Protein AF-A0A4Y6GR59-F1 (afdb_monomer)

InterPro domains:
  IPR002205 DNA topoisomerase, type IIA, domain A [PF00521] (8-169)
  IPR002205 DNA topoisomerase, type IIA, domain A [PS52040] (1-169)
  IPR002205 DNA topoisomerase, type IIA, domain A [SM00434] (2-169)
  IPR013757 DNA topoisomerase, type IIA, alpha-helical domain superfamily [G3DSA:1.10.268.10] (105-169)
  IPR013760 DNA topoisomerase, type IIA-like domain superfamily [SSF56719] (3-168)
  IPR050220 Type II DNA Topoisomerases [PTHR43493] (2-169)

Nearest PDB structures (foldseek):
  4ddq-assembly2_C  TM=9.208E-01  e=4.170E-14  Bacillus subtilis
  4ddq-assembly1_B  TM=8.823E-01  e=1.225E-13  Bacillus subtilis
  4z3o-assembly1_A  TM=9.486E-01  e=2.303E-12  Streptococcus pneumoniae
  4z4q-assembly1_A  TM=9.456E-01  e=1.707E-12  Streptococcus pneumoniae TIGR4
  4kpf-assembly1_B  TM=9.420E-01  e=2.303E-12  Streptococcus pneumoniae TIGR4

Mean predicted aligned error: 7.91 Å

pLDDT: mean 92.88, std 3.9, range [80.25, 98.31]

Se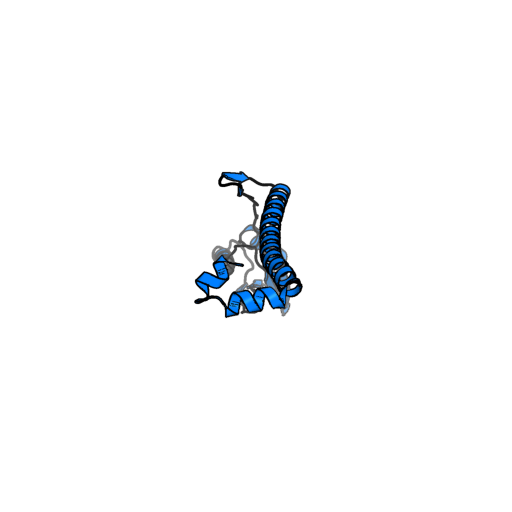quence (169 aa):
PLRSEYEIVQLKNEKFRIIITKIPYNIRKSAIVESISKLDKENAVEGISDLRDESNRDGIRIVTDIKKGFNPEVVLNKLFKKSSLLTKFSVNMVALVNTQPKLLTLKDVLDVYLEHQKEVLTRELNFDLKKAQDSIHILEGLLVATNNIDDVVALIKSSSSDEVASKKL

Secondary structure (DSSP, 8-state):
-EE-EEEEEEPGGG-EEEEEEE--TT--HHHHHHHHHHHHHTTSSTTEEEEEE---SS---EEEEE-TT--HHHHHHHHHHHSTTEE------EEEETTEEEE--HHHHHHHHHHHHHHHHHHHHHHHHHHHHHHHHHHHHHHHHHHTHHHHHHHHHH-SSHHHHHTT-

Structure (mmCIF, N/CA/C/O backbone):
data_AF-A0A4Y6GR59-F1
#
_entry.id   AF-A0A4Y6GR59-F1
#
loop_
_atom_site.group_PDB
_atom_site.id
_atom_site.type_symbol
_atom_site.label_atom_id
_atom_site.label_alt_id
_atom_site.label_comp_id
_atom_site.label_asym_id
_atom_site.label_entity_id
_atom_site.label_seq_id
_atom_site.pdbx_PDB_ins_code
_atom_site.Cartn_x
_atom_site.Cartn_y
_atom_site.Cartn_z
_atom_site.occupancy
_atom_site.B_iso_or_equiv
_atom_site.auth_seq_id
_atom_site.auth_comp_id
_atom_site.auth_asym_id
_atom_site.auth_atom_id
_atom_site.pdbx_PDB_model_num
ATOM 1 N N . PRO A 1 1 ? -10.201 9.727 7.121 1.00 82.81 1 PRO A N 1
ATOM 2 C CA . PRO A 1 1 ? -9.800 8.885 8.277 1.00 82.81 1 PRO A CA 1
ATOM 3 C C . PRO A 1 1 ? -9.977 7.421 7.884 1.00 82.81 1 PRO A C 1
ATOM 5 O O . PRO A 1 1 ? -10.964 7.109 7.227 1.00 82.81 1 PRO A O 1
ATOM 8 N N . LEU A 1 2 ? -9.023 6.560 8.224 1.00 92.50 2 LEU A N 1
ATOM 9 C CA . LEU A 1 2 ? -9.116 5.129 7.963 1.00 92.50 2 LEU A CA 1
ATOM 10 C C . LEU A 1 2 ? -9.887 4.480 9.109 1.00 92.50 2 LEU A C 1
ATOM 12 O O . LEU A 1 2 ? -9.515 4.637 10.273 1.00 92.50 2 LEU A O 1
ATOM 16 N N . ARG A 1 3 ? -10.975 3.786 8.783 1.00 94.12 3 ARG A N 1
ATOM 17 C CA . ARG A 1 3 ? -11.852 3.121 9.747 1.00 94.12 3 ARG A CA 1
ATOM 18 C C . ARG A 1 3 ? -11.864 1.624 9.465 1.00 94.12 3 ARG A C 1
ATOM 20 O O . ARG A 1 3 ? -11.897 1.217 8.310 1.00 94.12 3 ARG A O 1
ATOM 27 N N . SER A 1 4 ? -11.867 0.841 10.536 1.00 95.19 4 SER A N 1
ATOM 28 C CA . SER A 1 4 ? -12.054 -0.608 10.475 1.00 95.19 4 SER A CA 1
ATOM 29 C C . SER A 1 4 ? -13.449 -0.973 9.962 1.00 95.19 4 SER A C 1
ATOM 31 O O . SER A 1 4 ? -14.433 -0.354 10.373 1.00 95.19 4 SER A O 1
ATOM 33 N N . GLU A 1 5 ? -13.548 -1.989 9.107 1.00 95.19 5 GLU A N 1
ATOM 34 C CA . GLU A 1 5 ? -14.843 -2.593 8.781 1.00 95.19 5 GLU A CA 1
ATOM 35 C C . GLU A 1 5 ? -15.282 -3.491 9.935 1.00 95.19 5 GLU A C 1
ATOM 37 O O . GLU A 1 5 ? -14.469 -4.216 10.520 1.00 95.19 5 GLU A O 1
ATOM 42 N N . TYR A 1 6 ? -16.562 -3.407 10.283 1.00 95.81 6 TYR A N 1
ATOM 43 C CA . TYR A 1 6 ? -17.127 -4.131 11.406 1.00 95.81 6 TYR A CA 1
ATOM 44 C C . TYR A 1 6 ? -18.556 -4.581 11.117 1.00 95.81 6 TYR A C 1
ATOM 46 O O . TYR A 1 6 ? -19.255 -4.002 10.289 1.00 95.81 6 TYR A O 1
ATOM 54 N N . GLU A 1 7 ? -18.992 -5.578 11.870 1.00 96.12 7 GLU A N 1
ATOM 55 C CA . GLU A 1 7 ? -20.349 -6.096 11.899 1.00 96.12 7 GLU A CA 1
ATOM 56 C C . GLU A 1 7 ? -20.809 -6.186 13.359 1.00 96.12 7 GLU A C 1
ATOM 58 O O . GLU A 1 7 ? -20.033 -6.569 14.239 1.00 96.12 7 GLU A O 1
ATOM 63 N N . ILE A 1 8 ? -22.062 -5.819 13.629 1.00 95.81 8 ILE A N 1
ATOM 64 C CA . ILE A 1 8 ? -22.683 -6.006 14.943 1.00 95.81 8 ILE A CA 1
ATOM 65 C C . ILE A 1 8 ? -23.679 -7.153 14.824 1.00 95.81 8 ILE A C 1
ATOM 67 O O . ILE A 1 8 ? -24.671 -7.051 14.110 1.00 95.81 8 ILE A O 1
ATOM 71 N N . VAL A 1 9 ? -23.426 -8.233 15.554 1.00 95.06 9 VAL A N 1
ATOM 72 C CA . VAL A 1 9 ? -24.278 -9.422 15.584 1.00 95.06 9 VAL A CA 1
ATOM 73 C C . VAL A 1 9 ? -24.998 -9.483 16.924 1.00 95.06 9 VAL A C 1
ATOM 75 O O . VAL A 1 9 ? -24.370 -9.444 17.985 1.00 95.06 9 VAL A O 1
ATOM 78 N N . GLN A 1 10 ? -26.323 -9.604 16.892 1.00 92.62 10 GLN A N 1
ATOM 79 C CA . GLN A 1 10 ? -27.112 -9.866 18.091 1.00 92.62 10 GLN A CA 1
ATOM 80 C C . GLN A 1 10 ? -27.049 -11.358 18.441 1.00 92.62 10 GLN A C 1
ATOM 82 O O . GLN A 1 10 ? -27.321 -12.227 17.615 1.00 92.62 10 GLN A O 1
ATOM 87 N N . LEU A 1 11 ? -26.686 -11.657 19.683 1.00 89.25 11 LEU A N 1
ATOM 88 C CA . LEU A 1 11 ? -26.643 -13.002 20.243 1.00 89.25 11 LEU A CA 1
ATOM 89 C C . LEU A 1 11 ? -27.912 -13.285 21.061 1.00 89.25 11 LEU A C 1
ATOM 91 O O . LEU A 1 11 ? -28.697 -12.394 21.395 1.00 89.25 11 LEU A O 1
ATOM 95 N N . LYS A 1 12 ? -28.090 -14.552 21.447 1.00 84.81 12 LYS A N 1
ATOM 96 C CA . LYS A 1 12 ? -29.145 -14.960 22.385 1.00 84.81 12 LYS A CA 1
ATOM 97 C C . LYS A 1 12 ? -28.973 -14.231 23.732 1.00 84.81 12 LYS A C 1
ATOM 99 O O . LYS A 1 12 ? -27.850 -13.947 24.150 1.00 84.81 12 LYS A O 1
ATOM 104 N N . ASN A 1 13 ? -30.083 -13.970 24.424 1.00 82.69 13 ASN A N 1
ATOM 105 C CA . ASN A 1 13 ? -30.145 -13.295 25.733 1.00 82.69 13 ASN A CA 1
ATOM 106 C C . ASN A 1 13 ? -29.755 -11.802 25.728 1.00 82.69 13 ASN A C 1
ATOM 108 O O . ASN A 1 13 ? -29.160 -11.330 26.698 1.00 82.69 13 ASN A O 1
ATOM 112 N N . GLU A 1 14 ? -30.092 -11.062 24.664 1.00 80.25 14 GLU A N 1
ATOM 113 C CA . GLU A 1 14 ? -29.841 -9.606 24.546 1.00 80.25 14 GLU A CA 1
ATOM 114 C C . GLU A 1 14 ? -28.354 -9.226 24.652 1.00 80.25 14 GLU A C 1
ATOM 116 O O . GLU A 1 14 ? -27.996 -8.114 25.043 1.00 80.25 14 GLU A O 1
ATOM 121 N N . LYS A 1 15 ? -27.467 -10.169 24.323 1.00 88.50 15 LYS A N 1
ATOM 122 C CA . LYS A 1 15 ? -26.036 -9.907 24.185 1.00 88.50 15 LYS A CA 1
ATOM 123 C C . LYS A 1 15 ? -25.741 -9.476 22.757 1.00 88.50 15 LYS A C 1
ATOM 125 O O . LYS A 1 15 ? -26.409 -9.906 21.822 1.00 88.50 15 LYS A O 1
ATOM 130 N N . PHE A 1 16 ? -24.705 -8.670 22.586 1.00 94.12 16 PHE A N 1
ATOM 131 C CA . PHE A 1 16 ? -24.239 -8.240 21.273 1.00 94.12 16 PHE A CA 1
ATOM 132 C C . PHE A 1 16 ? -22.776 -8.609 21.092 1.00 94.12 16 PHE A C 1
ATOM 134 O O . PHE A 1 16 ? -22.033 -8.768 22.060 1.00 94.12 16 PHE A O 1
ATOM 141 N N . ARG A 1 17 ? -22.370 -8.732 19.836 1.00 95.38 17 ARG A N 1
ATOM 142 C CA . ARG A 1 17 ? -21.006 -9.023 19.425 1.00 95.38 17 ARG A CA 1
ATOM 143 C C . ARG A 1 17 ? -20.594 -8.037 18.352 1.00 95.38 17 ARG A C 1
ATOM 145 O O . ARG A 1 17 ? -21.316 -7.856 17.381 1.00 95.38 17 ARG A O 1
ATOM 152 N N . ILE A 1 18 ? -19.429 -7.434 18.522 1.00 95.88 18 ILE A N 1
ATOM 153 C CA . ILE A 1 18 ? -18.784 -6.611 17.505 1.00 95.88 18 ILE A CA 1
ATOM 154 C C . ILE A 1 18 ? -17.704 -7.471 16.860 1.00 95.88 18 ILE A C 1
ATOM 156 O O . ILE A 1 18 ? -16.825 -7.988 17.549 1.00 95.88 18 ILE A O 1
ATOM 160 N N . ILE A 1 19 ? -17.776 -7.636 15.546 1.00 96.06 19 ILE A N 1
ATOM 161 C CA . ILE A 1 19 ? -16.813 -8.398 14.755 1.00 96.06 19 ILE A CA 1
ATOM 162 C C . ILE A 1 19 ? -16.093 -7.417 13.851 1.00 96.06 19 ILE A C 1
ATOM 164 O O . ILE A 1 19 ? -16.732 -6.703 13.091 1.00 96.06 19 ILE A O 1
ATOM 168 N N . ILE A 1 20 ? -14.770 -7.381 13.919 1.00 96.06 20 ILE A N 1
ATOM 169 C CA . ILE A 1 20 ? -13.938 -6.501 13.103 1.00 96.06 20 ILE A CA 1
ATOM 170 C C . ILE A 1 20 ? -13.279 -7.348 12.025 1.00 96.06 20 ILE A C 1
ATOM 172 O O . ILE A 1 20 ? -12.538 -8.280 12.343 1.00 96.06 20 ILE A O 1
ATOM 176 N N . THR A 1 21 ? -13.565 -7.025 10.765 1.00 95.19 21 THR A N 1
ATOM 177 C CA . THR A 1 21 ? -13.171 -7.821 9.591 1.00 95.19 21 THR A CA 1
ATOM 178 C C . THR A 1 21 ? -11.981 -7.226 8.844 1.00 95.19 21 THR A C 1
ATOM 180 O O . THR A 1 21 ? -11.209 -7.949 8.216 1.00 95.19 21 THR A O 1
ATOM 183 N N . LYS A 1 22 ? -11.789 -5.905 8.928 1.00 93.94 22 LYS A N 1
ATOM 184 C CA . LYS A 1 22 ? -10.633 -5.201 8.353 1.00 93.94 22 LYS A CA 1
ATOM 185 C C . LYS A 1 22 ? -10.131 -4.136 9.308 1.00 93.94 22 LYS A C 1
ATOM 187 O O . LYS A 1 22 ? -10.922 -3.520 10.014 1.00 93.94 22 LYS A O 1
ATOM 192 N N . ILE A 1 23 ? -8.827 -3.884 9.284 1.00 93.50 23 ILE A N 1
ATOM 193 C CA . ILE A 1 23 ? -8.158 -2.904 10.147 1.00 93.50 23 ILE A CA 1
ATOM 194 C C . ILE A 1 23 ? -7.493 -1.801 9.312 1.00 93.50 23 ILE A C 1
ATOM 196 O O . ILE A 1 23 ? -7.271 -1.997 8.114 1.00 93.50 23 ILE A O 1
ATOM 200 N N . PRO A 1 24 ? -7.161 -0.639 9.905 1.00 93.75 24 PRO A N 1
ATOM 201 C CA . PRO A 1 24 ? -6.525 0.449 9.177 1.00 93.75 24 PRO A CA 1
ATOM 202 C C . PRO A 1 24 ? -5.127 0.074 8.676 1.00 93.75 24 PRO A C 1
ATOM 204 O O . PRO A 1 24 ? -4.413 -0.719 9.293 1.00 93.75 24 PRO A O 1
ATOM 207 N N . TYR A 1 25 ? -4.719 0.697 7.571 1.00 92.12 25 TYR A N 1
ATOM 208 C CA . TYR A 1 25 ? -3.397 0.502 6.980 1.00 92.12 25 TYR A CA 1
ATOM 209 C C . TYR A 1 25 ? -2.268 0.783 7.985 1.00 92.12 25 TYR A C 1
ATOM 211 O O . TYR A 1 25 ? -2.340 1.734 8.765 1.00 92.12 25 TYR A O 1
ATOM 219 N N . ASN A 1 26 ? -1.210 -0.031 7.923 1.00 89.62 26 ASN A N 1
ATOM 220 C CA . ASN A 1 26 ? -0.015 0.053 8.768 1.00 89.62 26 ASN A CA 1
ATOM 221 C C . ASN A 1 26 ? -0.262 -0.105 10.285 1.00 89.62 26 ASN A C 1
ATOM 223 O O . ASN A 1 26 ? 0.586 0.261 11.098 1.00 89.62 26 ASN A O 1
ATOM 227 N N . ILE A 1 27 ? -1.406 -0.664 10.688 1.00 91.88 27 ILE A N 1
ATOM 228 C CA . ILE A 1 27 ? -1.678 -1.026 12.081 1.00 91.88 27 ILE A CA 1
ATOM 229 C C . ILE A 1 27 ? -1.556 -2.539 12.239 1.00 91.88 27 ILE A C 1
ATOM 231 O O . ILE A 1 27 ? -2.112 -3.314 11.464 1.00 91.88 27 ILE A O 1
ATOM 235 N N . ARG A 1 28 ? -0.823 -2.978 13.266 1.00 91.38 28 ARG A N 1
ATOM 236 C CA . ARG A 1 28 ? -0.727 -4.401 13.608 1.00 91.38 28 ARG A CA 1
ATOM 237 C C . ARG A 1 28 ? -2.002 -4.845 14.315 1.00 91.38 28 ARG A C 1
ATOM 239 O O . ARG A 1 28 ? -2.449 -4.196 15.258 1.00 91.38 28 ARG A O 1
ATOM 246 N N . LYS A 1 29 ? -2.533 -6.003 13.920 1.00 90.81 29 LYS A N 1
ATOM 247 C CA . LYS A 1 29 ? -3.695 -6.619 14.573 1.00 90.81 29 LYS A CA 1
ATOM 248 C C . LYS A 1 29 ? -3.475 -6.817 16.079 1.00 90.81 29 LYS A C 1
ATOM 250 O O . LYS A 1 29 ? -4.341 -6.451 16.867 1.00 90.81 29 LYS A O 1
ATOM 255 N N . SER A 1 30 ? -2.308 -7.332 16.476 1.00 92.06 30 SER A N 1
ATOM 256 C CA . SER A 1 30 ? -1.967 -7.547 17.890 1.00 92.06 30 SER A CA 1
ATOM 257 C C . SER A 1 30 ? -2.044 -6.255 18.705 1.00 92.06 30 SER A C 1
ATOM 259 O O . SER A 1 30 ? -2.641 -6.248 19.773 1.00 92.06 30 SER A O 1
ATOM 261 N N . ALA A 1 31 ? -1.559 -5.139 18.152 1.00 92.00 31 ALA A N 1
ATOM 262 C CA . ALA A 1 31 ? -1.620 -3.835 18.808 1.00 92.00 31 ALA A CA 1
ATOM 263 C C . ALA A 1 31 ? -3.067 -3.360 19.033 1.00 92.00 31 ALA A C 1
ATOM 265 O O . ALA A 1 31 ? -3.366 -2.753 20.059 1.00 92.00 31 ALA A O 1
ATOM 266 N N . ILE A 1 32 ? -3.988 -3.664 18.109 1.00 92.62 32 ILE A N 1
ATOM 267 C CA . ILE A 1 32 ? -5.417 -3.379 18.298 1.00 92.62 32 ILE A CA 1
ATOM 268 C C . ILE A 1 32 ? -5.968 -4.220 19.451 1.00 92.62 32 ILE A C 1
ATOM 270 O O . ILE A 1 32 ? -6.575 -3.658 20.360 1.00 92.62 32 ILE A O 1
ATOM 274 N N . VAL A 1 33 ? -5.723 -5.532 19.452 1.00 93.69 33 VAL A N 1
ATOM 275 C CA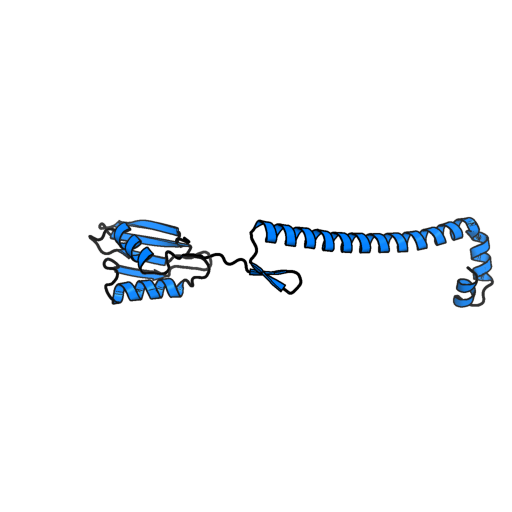 . VAL A 1 33 ? -6.205 -6.446 20.503 1.00 93.69 33 VAL A CA 1
ATOM 276 C C . VAL A 1 33 ? -5.666 -6.037 21.880 1.00 93.69 33 VAL A C 1
ATOM 278 O O . VAL A 1 33 ? -6.436 -5.898 22.829 1.00 93.69 33 VAL A O 1
ATOM 281 N N . GLU A 1 34 ? -4.369 -5.747 21.981 1.00 92.81 34 GLU A N 1
ATOM 282 C CA . GLU A 1 34 ? -3.730 -5.242 23.201 1.00 92.81 34 GLU A CA 1
ATOM 283 C C . GLU A 1 34 ? -4.343 -3.915 23.659 1.00 92.81 34 GLU A C 1
ATOM 285 O O . GLU A 1 34 ? -4.651 -3.755 24.841 1.00 92.81 34 GLU A O 1
ATOM 290 N N . SER A 1 35 ? -4.584 -2.979 22.730 1.00 93.69 35 SER A N 1
ATOM 291 C CA . SER A 1 35 ? -5.205 -1.693 23.058 1.00 93.69 35 SER A CA 1
ATOM 292 C C . SER A 1 35 ? -6.616 -1.868 23.622 1.00 93.69 35 SER A C 1
ATOM 294 O O . SER A 1 35 ? -6.950 -1.244 24.624 1.00 93.69 35 SER A O 1
ATOM 296 N N . ILE A 1 36 ? -7.428 -2.758 23.044 1.00 93.75 36 ILE A N 1
ATOM 297 C CA . ILE A 1 36 ? -8.794 -3.018 23.513 1.00 93.75 36 ILE A CA 1
ATOM 298 C C . ILE A 1 36 ? -8.760 -3.707 24.881 1.00 93.75 36 ILE A C 1
ATOM 300 O O . ILE A 1 36 ? -9.490 -3.296 25.780 1.00 93.75 36 ILE A O 1
ATOM 304 N N . SER A 1 37 ? -7.876 -4.692 25.078 1.00 93.06 37 SER A N 1
ATOM 305 C CA . SER A 1 37 ? -7.712 -5.357 26.378 1.00 93.06 37 SER A CA 1
ATOM 306 C C . SER A 1 37 ? -7.267 -4.381 27.470 1.00 93.06 37 SER A C 1
ATOM 308 O O . SER A 1 37 ? -7.763 -4.436 28.593 1.00 93.06 37 SER A O 1
ATOM 310 N N . LYS A 1 38 ? -6.374 -3.439 27.145 1.00 93.88 38 LYS A N 1
ATOM 311 C CA . LYS A 1 38 ? -5.972 -2.372 28.067 1.00 93.88 38 LYS A CA 1
ATOM 312 C C . LYS A 1 38 ? -7.149 -1.457 28.424 1.00 93.88 38 LYS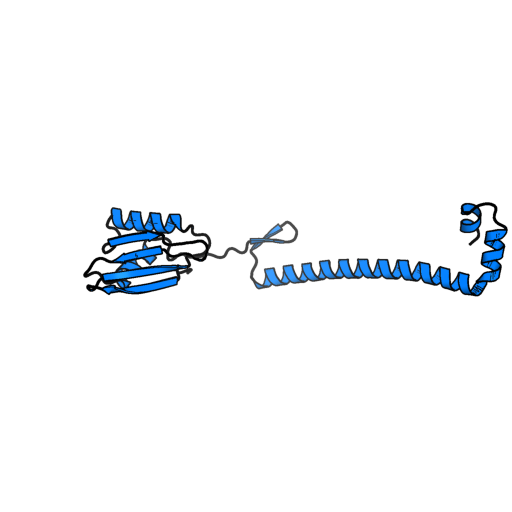 A C 1
ATOM 314 O O . LYS A 1 38 ? -7.344 -1.162 29.598 1.00 93.88 38 LYS A O 1
ATOM 319 N N . LEU A 1 39 ? -7.955 -1.057 27.437 1.00 93.06 39 LEU A N 1
ATOM 320 C CA . LEU A 1 39 ? -9.132 -0.207 27.655 1.00 93.06 39 LEU A CA 1
ATOM 321 C C . LEU A 1 39 ? -10.199 -0.868 28.539 1.00 93.06 39 LEU A C 1
ATOM 323 O O . LEU A 1 39 ? -10.876 -0.154 29.280 1.00 93.06 39 LEU A O 1
ATOM 327 N N . ASP A 1 40 ? -10.340 -2.193 28.463 1.00 92.56 40 ASP A N 1
ATOM 328 C CA . ASP A 1 40 ? -11.210 -2.972 29.351 1.00 92.56 40 ASP A CA 1
ATOM 329 C C . ASP A 1 40 ? -10.640 -3.022 30.780 1.00 92.56 40 ASP A C 1
ATOM 331 O O . ASP A 1 40 ? -11.322 -2.657 31.735 1.00 92.56 40 ASP A O 1
ATOM 335 N N . LYS A 1 41 ? -9.347 -3.352 30.935 1.00 92.12 41 LYS A N 1
ATOM 336 C CA . LYS A 1 41 ? -8.669 -3.411 32.247 1.00 92.12 41 LYS A CA 1
ATOM 337 C C . LYS A 1 41 ? -8.672 -2.079 32.999 1.00 92.12 41 LYS A C 1
ATOM 339 O O . LYS A 1 41 ? -8.812 -2.062 34.217 1.00 92.12 41 LYS A O 1
ATOM 344 N N .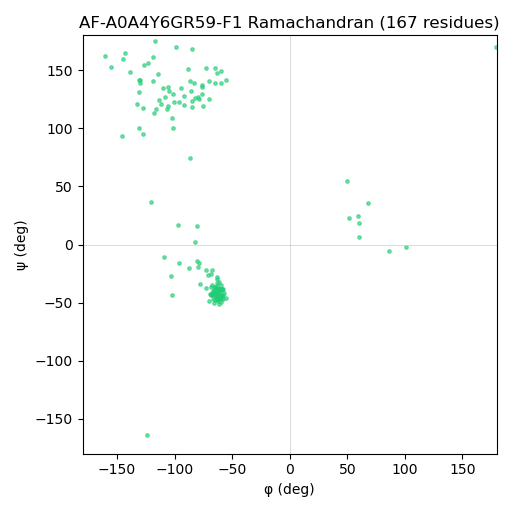 GLU A 1 42 ? -8.508 -0.968 32.287 1.00 93.50 42 GLU A N 1
ATOM 345 C CA . GLU A 1 42 ? -8.510 0.382 32.866 1.00 93.50 42 GLU A CA 1
ATOM 346 C C . GLU A 1 42 ? -9.930 0.938 33.084 1.00 93.50 42 GLU A C 1
ATOM 348 O O . GLU A 1 42 ? -10.077 2.087 33.497 1.00 93.50 42 GLU A O 1
ATOM 353 N N . ASN A 1 43 ? -10.985 0.164 32.778 1.00 89.50 43 ASN A N 1
ATOM 354 C CA . ASN A 1 43 ? -12.384 0.614 32.734 1.00 89.50 43 ASN A CA 1
ATOM 355 C C . ASN A 1 43 ? -12.594 1.881 31.877 1.00 89.50 43 ASN A C 1
ATOM 357 O O . ASN A 1 43 ? -13.573 2.613 32.018 1.00 89.50 43 ASN A O 1
ATOM 361 N N . ALA A 1 44 ? -11.684 2.151 30.937 1.00 89.81 44 ALA A N 1
ATOM 362 C CA . ALA A 1 44 ? -11.775 3.293 30.038 1.00 89.81 44 ALA A CA 1
ATOM 363 C C . ALA A 1 44 ? -12.905 3.113 29.010 1.00 89.81 44 ALA A C 1
ATOM 365 O O . ALA A 1 44 ? -13.437 4.109 28.493 1.00 89.81 44 ALA A O 1
ATOM 366 N N . VAL A 1 45 ? -13.250 1.858 28.700 1.00 90.75 45 VAL A N 1
ATOM 367 C CA . VAL A 1 45 ? -14.405 1.459 27.894 1.00 90.75 45 VAL A CA 1
ATOM 368 C C . VAL A 1 45 ? -15.175 0.368 28.631 1.00 90.75 45 VAL A C 1
ATOM 370 O O . VAL A 1 45 ? -14.824 -0.803 28.586 1.00 90.75 45 VAL A O 1
ATOM 373 N N . GLU A 1 46 ? -16.260 0.760 29.286 1.00 90.00 46 GLU A N 1
ATOM 374 C CA . GLU A 1 46 ? -17.184 -0.186 29.908 1.00 90.00 46 GLU A CA 1
ATOM 375 C C . GLU A 1 46 ? -18.028 -0.928 28.865 1.00 90.00 46 GLU A C 1
ATOM 377 O O . GLU A 1 46 ? -18.350 -0.391 27.801 1.00 90.00 46 GLU A O 1
ATOM 382 N N . GLY A 1 47 ? -18.442 -2.146 29.214 1.00 89.31 47 GLY A N 1
ATOM 383 C CA . GLY A 1 47 ? -19.353 -2.953 28.406 1.00 89.31 47 GLY A CA 1
ATOM 384 C C . GLY A 1 47 ? -18.678 -4.045 27.586 1.00 89.31 47 GLY A C 1
ATOM 385 O O . GLY A 1 47 ? -19.387 -4.826 26.963 1.00 89.31 47 GLY A O 1
ATOM 386 N N . ILE A 1 48 ? -17.349 -4.164 27.616 1.00 93.25 48 ILE A N 1
ATOM 387 C CA . ILE A 1 48 ? -16.645 -5.317 27.043 1.00 93.25 48 ILE A CA 1
ATOM 388 C C . ILE A 1 48 ? -16.803 -6.500 28.006 1.00 93.25 48 ILE A C 1
ATOM 390 O O . ILE A 1 48 ? -16.653 -6.365 29.223 1.00 93.25 48 ILE A O 1
ATOM 394 N N . SER A 1 49 ? -17.220 -7.642 27.467 1.00 91.88 49 SER A N 1
ATOM 395 C CA . SER A 1 49 ? -17.372 -8.901 28.198 1.00 91.88 49 SER A CA 1
ATOM 396 C C . SER A 1 49 ? -16.223 -9.853 27.918 1.00 91.88 49 SER A C 1
ATOM 398 O O . SER A 1 49 ? -15.769 -10.519 28.840 1.00 91.88 49 SER A O 1
ATOM 400 N N . ASP A 1 50 ? -15.826 -9.970 26.654 1.00 92.75 50 ASP A N 1
ATOM 401 C CA . ASP A 1 50 ? -14.727 -10.826 26.224 1.00 92.75 50 ASP A CA 1
ATOM 402 C C . ASP A 1 50 ? -14.140 -10.294 24.911 1.00 92.75 50 ASP A C 1
ATOM 404 O O . ASP A 1 50 ? -14.846 -9.656 24.124 1.00 92.75 50 ASP A O 1
ATOM 408 N N . LEU A 1 51 ? -12.859 -10.565 24.678 1.00 94.25 51 LEU A N 1
ATOM 409 C CA . LEU A 1 51 ? -12.124 -10.175 23.481 1.00 94.25 51 LEU A CA 1
ATOM 410 C C . LEU A 1 51 ? -11.339 -11.379 22.965 1.00 94.25 51 LEU A C 1
ATOM 412 O O . LEU A 1 51 ? -10.464 -11.900 23.653 1.00 94.25 51 LEU A O 1
ATOM 416 N N . ARG A 1 52 ? -11.611 -11.782 21.725 1.00 94.62 52 ARG A N 1
ATOM 417 C CA . ARG A 1 52 ? -10.966 -12.924 21.075 1.00 94.62 52 ARG A CA 1
ATOM 418 C C . ARG A 1 52 ? -10.460 -12.552 19.695 1.00 94.62 52 ARG A C 1
ATOM 420 O O . ARG A 1 52 ? -11.115 -11.839 18.939 1.00 94.62 52 ARG A O 1
ATOM 427 N N . ASP A 1 53 ? -9.295 -13.074 19.357 1.00 94.00 53 ASP A N 1
ATOM 428 C CA . ASP A 1 53 ? -8.740 -12.989 18.016 1.00 94.00 53 ASP A CA 1
ATOM 429 C C . ASP A 1 53 ? -8.974 -14.321 17.297 1.00 94.00 53 ASP A C 1
ATOM 431 O O . ASP A 1 53 ? -8.275 -15.301 17.537 1.00 94.00 53 ASP A O 1
ATOM 435 N N . GLU A 1 54 ? -9.996 -14.353 16.444 1.00 93.56 54 GLU A N 1
ATOM 436 C CA . GLU A 1 54 ? -10.404 -15.511 15.636 1.00 93.56 54 GLU A CA 1
ATOM 437 C C . GLU A 1 54 ? -9.835 -15.425 14.209 1.00 93.56 54 GLU A C 1
ATOM 439 O O . GLU A 1 54 ? -10.330 -16.079 13.290 1.00 93.56 54 GLU A O 1
ATOM 444 N N . SER A 1 55 ? -8.828 -14.577 13.982 1.00 90.12 55 SER A N 1
ATOM 445 C CA . SER A 1 55 ? -8.259 -14.411 12.646 1.00 90.12 55 SER A CA 1
ATOM 446 C C . SER A 1 55 ? -7.472 -15.648 12.229 1.00 90.12 55 SER A C 1
ATOM 448 O O . SER A 1 55 ? -6.697 -16.202 13.010 1.00 90.12 55 SER A O 1
ATOM 450 N N . ASN A 1 56 ? -7.591 -16.009 10.961 1.00 90.38 56 ASN A N 1
ATOM 451 C CA . ASN A 1 56 ? -6.898 -17.137 10.357 1.00 90.38 56 ASN A CA 1
ATOM 452 C C . ASN A 1 56 ? -6.082 -16.664 9.138 1.00 90.38 56 ASN A C 1
ATOM 454 O O . ASN A 1 56 ? -5.804 -15.474 8.980 1.00 90.38 56 ASN A O 1
ATOM 458 N N . ARG A 1 57 ? -5.661 -17.601 8.282 1.00 83.88 57 ARG A N 1
ATOM 459 C CA . ARG A 1 57 ? -4.932 -17.282 7.045 1.00 83.88 57 ARG A CA 1
ATOM 460 C C . ARG A 1 57 ? -5.803 -16.555 6.009 1.00 83.88 57 ARG A C 1
ATOM 462 O O . ARG A 1 57 ? -5.255 -15.820 5.194 1.00 83.88 57 ARG A O 1
ATOM 469 N N . ASP A 1 58 ? -7.121 -16.742 6.066 1.00 81.50 58 ASP A N 1
ATOM 470 C CA . ASP A 1 58 ? -8.080 -16.221 5.086 1.00 81.50 58 ASP A CA 1
ATOM 471 C C . ASP A 1 58 ? -8.560 -14.803 5.422 1.00 81.50 58 ASP A C 1
ATOM 473 O O . ASP A 1 58 ? -9.041 -14.088 4.544 1.00 81.50 58 ASP A O 1
ATOM 477 N N . GLY A 1 59 ? -8.424 -14.361 6.677 1.00 87.31 59 GLY A N 1
ATOM 478 C CA . GLY A 1 59 ? -8.843 -13.017 7.047 1.00 87.31 59 GLY A CA 1
ATOM 479 C C . GLY A 1 59 ? -8.655 -12.637 8.508 1.00 87.31 59 GLY A C 1
ATOM 480 O O . GLY A 1 59 ? -8.359 -13.451 9.386 1.00 87.31 59 GLY A O 1
ATOM 481 N N . ILE A 1 60 ? -8.853 -11.342 8.758 1.00 92.25 60 ILE A N 1
ATOM 482 C CA . ILE A 1 60 ? -8.856 -10.762 10.098 1.00 92.25 60 ILE A CA 1
ATOM 483 C C . ILE A 1 60 ? -10.256 -10.903 10.685 1.00 92.25 60 ILE A C 1
ATOM 485 O O . ILE A 1 60 ? -11.248 -10.566 10.042 1.00 92.25 60 ILE A O 1
ATOM 489 N N . ARG A 1 61 ? -10.329 -11.387 11.924 1.00 94.75 61 ARG A N 1
ATOM 490 C CA . ARG A 1 61 ? -11.574 -11.507 12.675 1.00 94.75 61 ARG A CA 1
ATOM 491 C C . ARG A 1 61 ? -11.307 -11.268 14.155 1.00 94.75 61 ARG A C 1
ATOM 493 O O . ARG A 1 61 ? -10.959 -12.184 14.892 1.00 94.75 61 ARG A O 1
ATOM 500 N N . ILE A 1 62 ? -11.468 -10.023 14.591 1.00 94.81 62 ILE A N 1
ATOM 501 C CA . ILE A 1 62 ? -11.398 -9.673 16.016 1.00 94.81 62 ILE A CA 1
ATOM 502 C C . ILE A 1 62 ? -12.824 -9.636 16.551 1.00 94.81 62 ILE A C 1
ATOM 504 O O . ILE A 1 62 ? -13.662 -8.903 16.028 1.00 94.81 62 ILE A O 1
ATOM 508 N N . VAL A 1 63 ? -13.102 -10.433 17.573 1.00 95.75 63 VAL A N 1
ATOM 509 C CA . VAL A 1 63 ? -14.430 -10.599 18.154 1.00 95.75 63 VAL A CA 1
ATOM 510 C C . VAL A 1 63 ? -14.460 -10.000 19.549 1.00 95.75 63 VAL A C 1
ATOM 512 O O . VAL A 1 63 ? -13.742 -10.450 20.437 1.00 95.75 63 VAL A O 1
ATOM 515 N N . THR A 1 64 ? -15.341 -9.027 19.749 1.00 95.12 64 THR A N 1
ATOM 516 C CA . THR A 1 64 ? -15.576 -8.388 21.044 1.00 95.12 64 THR A CA 1
ATOM 517 C C . THR A 1 64 ? -17.016 -8.641 21.472 1.00 95.12 64 THR A C 1
ATOM 519 O O . THR A 1 64 ? -17.956 -8.147 20.846 1.00 95.12 64 THR A O 1
ATOM 522 N N . ASP A 1 65 ? -17.202 -9.413 22.539 1.00 94.88 65 ASP A N 1
ATOM 523 C CA . ASP A 1 65 ? -18.515 -9.650 23.136 1.00 94.88 65 ASP A CA 1
ATOM 524 C C . ASP A 1 65 ? -18.880 -8.502 24.081 1.00 94.88 65 ASP A C 1
ATOM 526 O O . ASP A 1 65 ? -18.048 -8.023 24.852 1.00 94.88 65 ASP A O 1
ATOM 530 N N . ILE A 1 66 ? -20.141 -8.073 24.040 1.00 94.75 66 ILE A N 1
ATOM 531 C CA . ILE A 1 66 ? -20.662 -6.941 24.807 1.00 94.75 66 ILE A CA 1
ATOM 532 C C . ILE A 1 66 ? -21.523 -7.440 25.972 1.00 94.75 66 ILE A C 1
ATOM 534 O O . ILE A 1 66 ? -22.347 -8.350 25.826 1.00 94.75 66 ILE A O 1
ATOM 538 N N . LYS A 1 67 ? -21.328 -6.839 27.151 1.00 91.50 67 LYS A N 1
ATOM 539 C CA . LYS A 1 67 ? -22.106 -7.104 28.369 1.00 91.50 67 LYS A CA 1
ATOM 540 C C . LYS A 1 67 ? -23.576 -6.729 28.159 1.00 91.50 67 LYS A C 1
ATOM 542 O O . LYS A 1 67 ? -23.903 -5.773 27.458 1.00 91.50 67 LYS A O 1
ATOM 547 N N . LYS A 1 68 ? -24.475 -7.467 28.814 1.00 90.50 68 LYS A N 1
ATOM 548 C CA . LYS A 1 68 ? -25.916 -7.190 28.772 1.00 90.50 68 LYS A CA 1
ATOM 549 C C . LYS A 1 68 ? -26.203 -5.780 29.312 1.00 90.50 68 LYS A C 1
ATOM 551 O O . LYS A 1 68 ? -25.608 -5.376 30.307 1.00 90.50 68 LYS A O 1
ATOM 556 N N . GLY A 1 69 ? -27.114 -5.054 28.664 1.00 88.25 69 GLY A N 1
ATOM 557 C CA . GLY A 1 69 ? -27.507 -3.694 29.055 1.00 88.25 69 GLY A CA 1
ATOM 558 C C . GLY A 1 69 ? -26.622 -2.581 28.4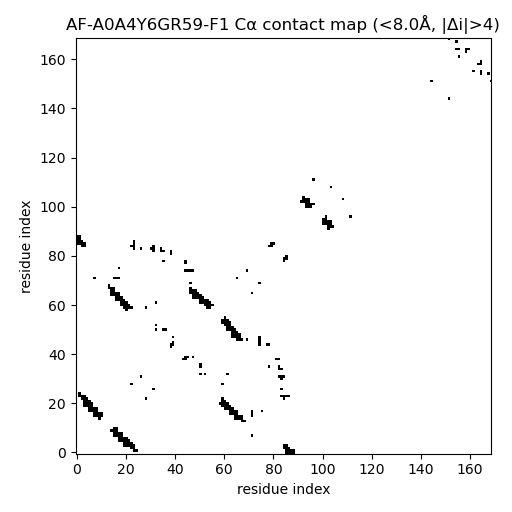86 1.00 88.25 69 GLY A C 1
ATOM 559 O O . GLY A 1 69 ? -26.957 -1.410 28.636 1.00 88.25 69 GLY A O 1
ATOM 560 N N . PHE A 1 70 ? -25.532 -2.921 27.791 1.00 92.50 70 PHE A N 1
ATOM 561 C CA . PHE A 1 70 ? -24.719 -1.948 27.066 1.00 92.50 70 PHE A CA 1
ATOM 562 C C . PHE A 1 70 ? -25.151 -1.866 25.605 1.00 92.50 70 PHE A C 1
ATOM 564 O O . PHE A 1 70 ? -25.331 -2.882 24.934 1.00 92.50 70 PHE A O 1
ATOM 571 N N . ASN A 1 71 ? -25.275 -0.641 25.095 1.00 92.62 71 ASN A N 1
ATOM 572 C CA . ASN A 1 71 ? -25.527 -0.418 23.678 1.00 92.62 71 ASN A CA 1
ATOM 573 C C . ASN A 1 71 ? -24.225 -0.669 22.878 1.00 92.62 71 ASN A C 1
ATOM 575 O O . ASN A 1 71 ? -23.234 0.039 23.111 1.00 92.62 71 ASN A O 1
ATOM 579 N N . PRO A 1 72 ? -24.204 -1.633 21.934 1.00 93.94 72 PRO A N 1
ATOM 580 C CA . PRO A 1 72 ? -23.003 -1.979 21.173 1.00 93.94 72 PRO A CA 1
ATOM 581 C C . PRO A 1 72 ? -22.467 -0.811 20.335 1.00 93.94 72 PRO A C 1
ATOM 583 O O . PRO A 1 72 ? -21.253 -0.670 20.205 1.00 93.94 72 PRO A O 1
ATOM 586 N N . GLU A 1 73 ? -23.326 0.076 19.827 1.00 94.56 73 GLU A N 1
ATOM 587 C CA . GLU A 1 73 ? -22.896 1.245 19.050 1.00 94.56 73 GLU A CA 1
ATOM 588 C C . GLU A 1 73 ? -22.149 2.264 19.915 1.00 94.56 73 GLU A C 1
ATOM 590 O O . GLU A 1 73 ? -21.171 2.878 19.481 1.00 94.56 73 GLU A O 1
ATOM 595 N N . VAL A 1 74 ? -22.576 2.436 21.169 1.00 94.88 74 VAL A N 1
ATOM 596 C CA . VAL A 1 74 ? -21.909 3.338 22.117 1.00 94.88 74 VAL A CA 1
ATOM 597 C C . VAL A 1 74 ? -20.531 2.792 22.478 1.00 94.88 74 VAL A C 1
ATOM 599 O O . VAL A 1 74 ? -19.555 3.549 22.483 1.00 94.88 74 VAL A O 1
ATOM 602 N N . VAL A 1 75 ? -20.428 1.485 22.738 1.00 94.50 75 VAL A N 1
ATOM 603 C CA . VAL A 1 75 ? -19.141 0.827 23.009 1.00 94.50 75 VAL A CA 1
ATOM 604 C C . VAL A 1 75 ? -18.223 0.935 21.793 1.00 94.50 75 VAL A C 1
ATOM 606 O O . VAL A 1 75 ? -17.081 1.371 21.930 1.00 94.50 75 VAL A O 1
ATOM 609 N N . LEU A 1 76 ? -18.730 0.655 20.591 1.00 94.94 76 LEU A N 1
ATOM 610 C CA . LEU A 1 76 ? -17.969 0.779 19.351 1.00 94.94 76 LEU A CA 1
ATOM 611 C C . LEU A 1 76 ? -17.442 2.201 19.122 1.00 94.94 76 LEU A C 1
ATOM 613 O O . LEU A 1 76 ? -16.277 2.391 18.779 1.00 94.94 76 LEU A O 1
ATOM 617 N N . ASN A 1 77 ? -18.270 3.220 19.350 1.00 94.62 77 ASN A N 1
ATOM 618 C CA . ASN A 1 77 ? -17.851 4.614 19.222 1.00 94.62 77 ASN A CA 1
ATOM 619 C C . ASN A 1 77 ? -16.756 4.988 20.230 1.00 94.62 77 ASN A C 1
ATOM 621 O O . ASN A 1 77 ? -15.827 5.725 19.885 1.00 94.62 77 ASN A O 1
ATOM 625 N N . LYS A 1 78 ? -16.827 4.471 21.464 1.00 94.44 78 LYS A N 1
ATOM 626 C CA . LYS A 1 78 ? -15.749 4.629 22.452 1.00 94.44 78 LYS A CA 1
ATOM 627 C C . LYS A 1 78 ? -14.470 3.927 21.988 1.00 94.44 78 LYS A C 1
ATOM 629 O O . LYS A 1 78 ? -13.400 4.529 22.071 1.00 94.44 78 LYS A O 1
ATOM 634 N N . LEU A 1 79 ? -14.581 2.715 21.440 1.00 93.75 79 LEU A N 1
ATOM 635 C CA . LEU A 1 79 ? -13.454 1.980 20.870 1.00 93.75 79 LEU A CA 1
ATOM 636 C C . LEU A 1 79 ? -12.816 2.750 19.709 1.00 93.75 79 LEU A C 1
ATOM 638 O O . LEU A 1 79 ? -11.605 2.931 19.714 1.00 93.75 79 LEU A O 1
ATOM 642 N N . PHE A 1 80 ? -13.586 3.306 18.771 1.00 94.62 80 PHE A N 1
ATOM 643 C CA . PHE A 1 80 ? -13.027 4.137 17.697 1.00 94.62 80 PHE A CA 1
ATOM 644 C C . PHE A 1 80 ? -12.274 5.369 18.206 1.00 94.62 80 PHE A C 1
ATOM 646 O O . PHE A 1 80 ? -11.296 5.776 17.593 1.00 94.62 80 PHE A O 1
ATOM 653 N N . LYS A 1 81 ? -12.714 5.979 19.310 1.00 92.06 81 LYS A N 1
ATOM 654 C CA . LYS A 1 81 ? -12.051 7.169 19.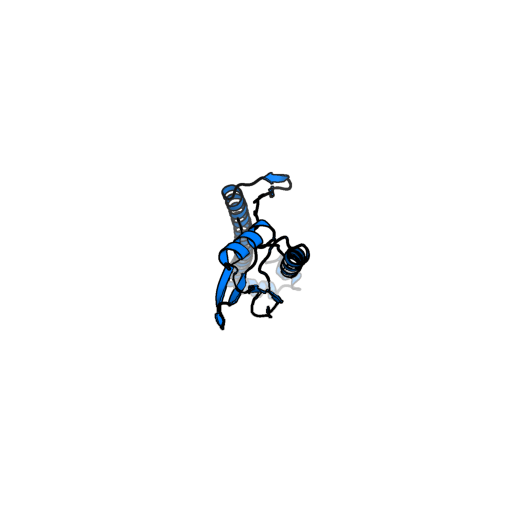864 1.00 92.06 81 LYS A CA 1
ATOM 655 C C . LYS A 1 81 ? -10.782 6.846 20.650 1.00 92.06 81 LYS A C 1
ATOM 657 O O . LYS A 1 81 ? -9.878 7.673 20.677 1.00 92.06 81 LYS A O 1
ATOM 662 N N . LYS A 1 82 ? -10.747 5.700 21.335 1.00 91.94 82 LYS A N 1
ATOM 663 C CA . LYS A 1 82 ? -9.694 5.364 22.308 1.00 91.94 82 LYS A CA 1
ATOM 664 C C . LYS A 1 82 ? -8.732 4.260 21.854 1.00 91.94 8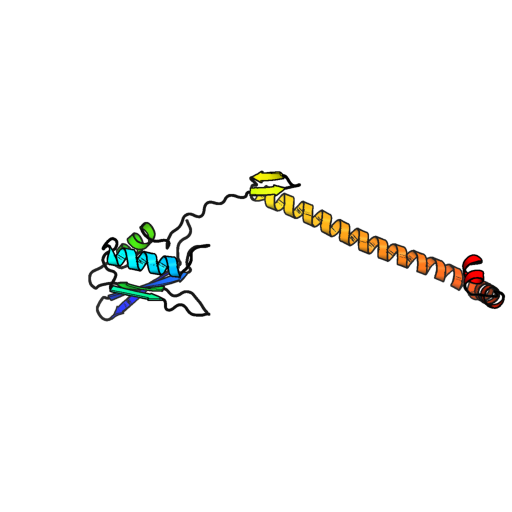2 LYS A C 1
ATOM 666 O O . LYS A 1 82 ? -7.717 4.056 22.508 1.00 91.94 82 LYS A O 1
ATOM 671 N N . SER A 1 83 ? -9.032 3.555 20.764 1.00 91.50 83 SER A N 1
ATOM 672 C CA . SER A 1 83 ? -8.186 2.499 20.188 1.00 91.50 83 SER A CA 1
ATOM 673 C C . SER A 1 83 ? -7.712 2.858 18.777 1.00 91.50 83 SER A C 1
ATOM 675 O O . SER A 1 83 ? -8.150 3.844 18.186 1.00 91.50 83 SER A O 1
ATOM 677 N N . SER A 1 84 ? -6.862 2.012 18.193 1.00 90.69 84 SER A N 1
ATOM 678 C CA . SER A 1 84 ? -6.364 2.165 16.818 1.00 90.69 84 SER A CA 1
ATOM 679 C C . SER A 1 84 ? -7.335 1.678 15.728 1.00 90.69 84 SER A C 1
ATOM 681 O O . SER A 1 84 ? -6.921 1.487 14.588 1.00 90.69 84 SER A O 1
ATOM 683 N N . LEU A 1 85 ? -8.622 1.477 16.036 1.00 92.69 85 LEU A N 1
ATOM 684 C CA . LEU A 1 85 ? -9.638 1.074 15.048 1.00 92.69 85 LEU A CA 1
ATOM 685 C C . LEU A 1 85 ? -10.041 2.189 14.075 1.00 92.69 85 LEU A C 1
ATOM 687 O O . LEU A 1 85 ? -10.564 1.907 12.991 1.00 92.69 85 LEU A O 1
ATOM 691 N N . LEU A 1 86 ? -9.823 3.444 14.469 1.00 93.12 86 LEU A N 1
ATOM 692 C CA . LEU A 1 86 ? -9.994 4.630 13.640 1.00 93.12 86 LEU A CA 1
ATOM 693 C C . LEU A 1 86 ? -8.704 5.442 13.712 1.00 93.12 86 LEU A C 1
ATOM 695 O O . LEU A 1 86 ? -8.332 5.936 14.773 1.00 93.12 86 LEU A O 1
ATOM 699 N N . THR A 1 87 ? -8.030 5.610 12.582 1.00 91.19 87 THR A N 1
ATOM 700 C CA . THR A 1 87 ? -6.774 6.359 12.514 1.00 91.19 87 THR A CA 1
ATOM 701 C C . THR A 1 87 ? -6.846 7.442 11.448 1.00 91.19 87 THR A C 1
ATOM 703 O O . THR A 1 87 ? -7.630 7.391 10.494 1.00 91.19 87 THR A O 1
ATOM 706 N N . LYS A 1 88 ? -6.045 8.492 11.617 1.00 90.81 88 LYS A N 1
ATOM 707 C CA . LYS A 1 88 ? -5.834 9.485 10.564 1.00 90.81 88 LYS A CA 1
ATOM 708 C C . LYS A 1 88 ? -4.624 9.045 9.752 1.00 90.81 88 LYS A C 1
ATOM 710 O O . LYS A 1 88 ? -3.571 8.787 10.321 1.00 90.81 88 LYS A O 1
ATOM 715 N N . PHE A 1 89 ? -4.790 8.966 8.439 1.00 90.69 89 PHE A N 1
ATOM 716 C CA . PHE A 1 89 ? -3.684 8.766 7.516 1.00 90.69 89 PHE A CA 1
ATOM 717 C C . PHE A 1 89 ? -3.367 10.109 6.874 1.00 90.69 89 PHE A C 1
ATOM 719 O O . PHE A 1 89 ? -4.180 10.639 6.115 1.00 90.69 89 PHE A O 1
ATOM 726 N N . SER A 1 90 ? -2.227 10.678 7.250 1.00 89.62 90 SER A N 1
ATOM 727 C CA . SER A 1 90 ? -1.718 11.909 6.658 1.00 89.62 90 SER A CA 1
ATOM 728 C C . SER A 1 90 ? -0.805 11.537 5.503 1.00 89.62 90 SER A C 1
ATOM 730 O O . SER A 1 90 ? 0.189 10.840 5.694 1.00 89.62 90 SER A O 1
ATOM 732 N N . VAL A 1 91 ? -1.155 11.986 4.304 1.00 90.12 91 VAL A N 1
ATOM 733 C CA . VAL A 1 91 ? -0.358 11.731 3.107 1.00 90.12 91 VAL A CA 1
ATOM 734 C C . VAL A 1 91 ? 0.777 12.754 3.048 1.00 90.12 91 VAL A C 1
ATOM 736 O O . VAL A 1 91 ? 0.517 13.953 3.084 1.00 90.12 91 VAL A O 1
ATOM 739 N N . ASN A 1 92 ? 2.021 12.283 2.934 1.00 93.50 92 ASN A N 1
ATOM 740 C CA . ASN A 1 92 ? 3.189 13.120 2.661 1.00 93.50 92 ASN A CA 1
ATOM 741 C C . ASN A 1 92 ? 3.954 12.546 1.462 1.00 93.50 92 ASN A C 1
ATOM 743 O O . ASN A 1 92 ? 4.733 11.606 1.611 1.00 93.50 92 ASN A O 1
ATOM 747 N N . MET A 1 93 ? 3.681 13.067 0.265 1.00 93.81 93 MET A N 1
ATOM 748 C CA . MET A 1 93 ? 4.256 12.564 -0.988 1.00 93.81 93 MET A CA 1
ATOM 749 C C . MET A 1 93 ? 5.612 13.219 -1.259 1.00 93.81 93 MET A C 1
ATOM 751 O O . MET A 1 93 ? 5.725 14.099 -2.106 1.00 93.81 93 MET A O 1
ATOM 755 N N . VAL A 1 94 ? 6.645 12.811 -0.522 1.00 95.50 94 VAL A N 1
ATOM 756 C CA . VAL A 1 94 ? 8.031 13.234 -0.777 1.00 95.50 94 VAL A CA 1
ATOM 757 C C . VAL A 1 94 ? 8.775 12.120 -1.500 1.00 95.50 94 VAL A C 1
ATOM 759 O O . VAL A 1 94 ? 8.771 10.979 -1.044 1.00 95.50 94 VAL A O 1
ATOM 762 N N . ALA A 1 95 ? 9.431 12.453 -2.608 1.00 95.94 95 ALA A N 1
ATOM 763 C CA . ALA A 1 95 ? 10.246 11.516 -3.375 1.00 95.94 95 ALA A CA 1
ATOM 764 C C . ALA A 1 95 ? 11.500 12.199 -3.936 1.00 95.94 95 ALA A C 1
ATOM 766 O O . ALA A 1 95 ? 11.593 13.427 -3.972 1.00 95.94 95 ALA A O 1
ATOM 767 N N . LEU A 1 96 ? 12.471 11.398 -4.377 1.00 95.56 96 LEU A N 1
ATOM 768 C CA . LEU A 1 96 ? 13.641 11.891 -5.099 1.00 95.56 96 LEU A CA 1
ATOM 769 C C . LEU A 1 96 ? 13.299 12.027 -6.584 1.00 95.56 96 LEU A C 1
ATOM 771 O O . LEU A 1 96 ? 13.013 11.033 -7.245 1.00 95.56 96 LEU A O 1
ATOM 775 N N . VAL A 1 97 ? 13.373 13.246 -7.111 1.00 95.19 97 VAL A N 1
ATOM 776 C CA . VAL A 1 97 ? 13.254 13.527 -8.546 1.00 95.19 97 VAL A CA 1
ATOM 777 C C . VAL A 1 97 ? 14.579 14.110 -9.003 1.00 95.19 97 VAL A C 1
ATOM 779 O O . VAL A 1 97 ? 14.979 15.168 -8.517 1.00 95.19 97 VAL A O 1
ATOM 782 N N . ASN A 1 98 ? 15.269 13.412 -9.909 1.00 93.19 98 ASN A N 1
ATOM 783 C CA . ASN A 1 98 ? 16.622 13.764 -10.357 1.00 93.19 98 ASN A CA 1
ATOM 784 C C . ASN A 1 98 ? 17.563 14.009 -9.169 1.00 93.19 98 ASN A C 1
ATOM 786 O O . ASN A 1 98 ? 18.116 15.094 -9.030 1.00 93.19 98 ASN A O 1
ATOM 790 N N . THR A 1 99 ? 17.644 13.013 -8.277 1.00 95.00 99 THR A N 1
ATOM 791 C CA . THR A 1 99 ? 18.462 12.995 -7.045 1.00 95.00 99 THR A CA 1
ATOM 792 C C . THR A 1 99 ? 18.166 14.086 -6.008 1.00 95.00 99 THR A C 1
ATOM 794 O O . THR A 1 99 ? 18.838 14.141 -4.980 1.00 95.00 99 THR A O 1
ATOM 797 N N . GLN A 1 100 ? 17.120 14.894 -6.198 1.00 95.69 100 GLN A N 1
ATOM 798 C CA . GLN A 1 100 ? 16.711 15.927 -5.245 1.00 95.69 100 GLN A CA 1
ATOM 799 C C . GLN A 1 100 ? 15.384 15.574 -4.560 1.00 95.69 100 GLN A C 1
ATOM 801 O O . GLN A 1 100 ? 14.433 15.189 -5.247 1.00 95.69 100 GLN A O 1
ATOM 806 N N . PRO A 1 101 ? 15.272 15.724 -3.226 1.00 97.00 101 PRO A N 1
ATOM 807 C CA . PRO A 1 101 ? 14.020 15.496 -2.517 1.00 97.00 101 PRO A CA 1
ATOM 808 C C . PRO A 1 101 ? 13.019 16.600 -2.857 1.00 97.00 101 PRO A C 1
ATOM 810 O O . PRO A 1 101 ? 13.299 17.785 -2.679 1.00 97.00 101 PRO A O 1
ATOM 813 N N . LYS A 1 102 ? 11.837 16.210 -3.331 1.00 94.94 102 LYS A N 1
ATOM 814 C CA . LYS A 1 102 ? 10.737 17.124 -3.643 1.00 94.94 102 LYS A CA 1
ATOM 815 C C . LYS A 1 102 ? 9.448 16.633 -3.006 1.00 94.94 102 LYS A C 1
ATOM 817 O O . LYS A 1 102 ? 9.175 15.434 -2.992 1.00 94.94 102 LYS A O 1
ATOM 822 N N . LEU A 1 103 ? 8.655 17.575 -2.503 1.00 96.00 103 LEU A N 1
ATOM 823 C CA . LEU A 1 103 ? 7.252 17.338 -2.191 1.00 96.00 103 LEU A CA 1
ATOM 824 C C . LEU A 1 103 ? 6.470 17.394 -3.504 1.00 96.00 103 LEU A C 1
ATOM 826 O O . LEU A 1 103 ? 6.571 18.377 -4.235 1.00 96.00 103 LEU A O 1
ATOM 830 N N . LEU A 1 104 ? 5.726 16.339 -3.801 1.00 95.88 104 LEU A N 1
ATOM 831 C CA . LEU A 1 104 ? 5.019 16.156 -5.060 1.00 95.88 104 LEU A CA 1
ATOM 832 C C . LEU A 1 104 ? 3.512 16.168 -4.828 1.00 95.88 104 LEU A C 1
ATOM 834 O O . LEU A 1 104 ? 3.015 15.687 -3.809 1.00 95.88 104 LEU A O 1
ATOM 838 N N . THR A 1 105 ? 2.773 16.685 -5.800 1.00 96.38 105 THR A N 1
ATOM 839 C CA . THR A 1 105 ? 1.338 16.429 -5.929 1.00 96.38 105 THR A CA 1
ATOM 840 C C . THR A 1 105 ? 1.102 15.126 -6.698 1.00 96.38 105 THR A C 1
ATOM 842 O O . THR A 1 105 ? 2.014 14.578 -7.316 1.00 96.38 105 THR A O 1
ATOM 845 N N . LEU A 1 106 ? -0.137 14.620 -6.705 1.00 95.62 106 LEU A N 1
ATOM 846 C CA . LEU A 1 106 ? -0.480 13.425 -7.487 1.00 95.62 106 LEU A CA 1
ATOM 847 C C . LEU A 1 106 ? -0.187 13.618 -8.984 1.00 95.62 106 LEU A C 1
ATOM 849 O O . LEU A 1 106 ? 0.289 12.696 -9.638 1.00 95.62 106 LEU A O 1
ATOM 853 N N . LYS A 1 107 ? -0.438 14.823 -9.511 1.00 96.56 107 LYS A N 1
ATOM 854 C CA . LYS A 1 107 ? -0.136 15.158 -10.904 1.00 96.56 107 LYS A CA 1
ATOM 855 C C . LYS A 1 107 ? 1.367 15.071 -11.173 1.00 96.56 107 LYS A C 1
ATOM 857 O O . LYS A 1 107 ? 1.756 14.419 -12.131 1.00 96.56 107 LYS A O 1
ATOM 862 N N . ASP A 1 108 ? 2.194 15.642 -10.297 1.00 96.12 108 ASP A N 1
ATOM 863 C CA . ASP A 1 108 ? 3.652 15.620 -10.475 1.00 96.12 108 ASP A CA 1
ATOM 864 C C . ASP A 1 108 ? 4.204 14.189 -10.472 1.00 96.12 108 ASP A C 1
ATOM 866 O O . ASP A 1 108 ? 5.091 13.867 -11.256 1.00 96.12 108 ASP A O 1
ATOM 870 N N . VAL A 1 109 ? 3.661 13.307 -9.623 1.00 96.50 109 VAL A N 1
ATOM 871 C CA . VAL A 1 109 ? 4.042 11.884 -9.601 1.00 96.50 109 VAL A CA 1
ATOM 872 C C . VAL A 1 109 ? 3.732 11.210 -10.939 1.00 96.50 109 VAL A C 1
ATOM 874 O O . VAL A 1 109 ? 4.572 10.477 -11.462 1.00 96.50 109 VAL A O 1
ATOM 877 N N . LEU A 1 110 ? 2.545 11.455 -11.499 1.00 97.44 110 LEU A N 1
ATOM 878 C CA . LEU A 1 110 ? 2.143 10.887 -12.788 1.00 97.44 110 LEU A CA 1
ATOM 879 C C . LEU A 1 110 ? 2.983 11.444 -13.941 1.00 97.44 110 LEU A C 1
ATOM 881 O O . LEU A 1 110 ? 3.395 10.673 -14.805 1.00 97.44 110 LEU A O 1
ATOM 885 N N . ASP A 1 111 ? 3.280 12.744 -13.925 1.00 97.19 111 ASP A N 1
ATOM 886 C CA . ASP A 1 111 ? 4.124 13.390 -14.932 1.00 97.19 111 ASP A CA 1
ATOM 887 C C . ASP A 1 111 ? 5.548 12.799 -14.905 1.00 97.19 111 ASP A C 1
ATOM 889 O O . ASP A 1 111 ? 6.071 12.393 -15.942 1.00 97.19 111 ASP A O 1
ATOM 893 N N . VAL A 1 112 ? 6.154 12.654 -13.718 1.00 96.62 112 VAL A N 1
ATOM 894 C CA . VAL A 1 112 ? 7.484 12.031 -13.556 1.00 96.62 112 VAL A CA 1
ATOM 895 C C . VAL A 1 112 ? 7.483 10.570 -14.013 1.00 96.62 112 VAL A C 1
ATOM 897 O O . VAL A 1 112 ? 8.419 10.134 -14.684 1.00 96.62 112 VAL A O 1
ATOM 900 N N . TYR A 1 113 ? 6.438 9.807 -13.684 1.00 97.31 113 TYR A N 1
ATOM 901 C CA . TYR A 1 113 ? 6.302 8.424 -14.141 1.00 97.31 113 TYR A CA 1
ATOM 902 C C . TYR A 1 113 ? 6.201 8.334 -15.669 1.00 97.31 113 TYR A C 1
ATOM 904 O O . TYR A 1 113 ? 6.862 7.496 -16.279 1.00 97.31 113 TYR A O 1
ATOM 912 N N . LEU A 1 114 ? 5.410 9.206 -16.295 1.00 97.88 114 LEU A N 1
ATOM 913 C CA . LEU A 1 114 ? 5.205 9.211 -17.740 1.00 97.88 114 LEU A CA 1
ATOM 914 C C . LEU A 1 114 ? 6.480 9.592 -18.503 1.00 97.88 114 LEU A C 1
ATOM 916 O O . LEU A 1 114 ? 6.794 8.961 -19.512 1.00 97.88 114 LEU A O 1
ATOM 920 N N . GLU A 1 115 ? 7.249 10.562 -18.007 1.00 97.00 115 GLU A N 1
ATOM 921 C CA . GLU A 1 115 ? 8.563 10.890 -18.574 1.00 97.00 115 GLU A CA 1
ATOM 922 C C . GLU A 1 115 ? 9.544 9.716 -18.464 1.00 97.00 115 GLU A C 1
ATOM 924 O O . GLU A 1 115 ? 10.225 9.385 -19.435 1.00 97.00 115 GLU A O 1
ATOM 929 N N . HIS A 1 116 ? 9.551 9.007 -17.332 1.00 97.06 116 HIS A N 1
ATOM 930 C CA . HIS A 1 116 ? 10.365 7.801 -17.196 1.00 97.06 116 HIS A CA 1
ATOM 931 C C . HIS A 1 116 ? 9.943 6.697 -18.181 1.00 97.06 116 HIS A C 1
ATOM 933 O O . HIS A 1 116 ? 10.796 6.076 -18.812 1.00 97.06 116 HIS A O 1
ATOM 939 N N . GLN A 1 117 ? 8.638 6.476 -18.374 1.00 98.19 117 GLN A N 1
ATOM 940 C CA . GLN A 1 117 ? 8.139 5.497 -19.347 1.00 98.19 117 GLN A CA 1
ATOM 941 C C . GLN A 1 117 ? 8.557 5.838 -20.783 1.00 98.19 117 GLN A C 1
ATOM 943 O O . GLN A 1 117 ? 8.957 4.945 -21.529 1.00 98.19 117 GLN A O 1
ATOM 948 N N . LYS A 1 118 ? 8.536 7.121 -21.168 1.00 98.00 118 LYS A N 1
ATOM 949 C CA . LYS A 1 118 ? 9.045 7.559 -22.479 1.00 98.00 118 LYS A CA 1
ATOM 950 C C . LYS A 1 118 ? 10.527 7.242 -22.649 1.00 98.00 118 LYS A C 1
ATOM 952 O O . LYS A 1 118 ? 10.925 6.786 -23.720 1.00 98.00 118 LYS A O 1
ATOM 957 N N . GLU A 1 119 ? 11.343 7.468 -21.620 1.00 97.56 119 GLU A N 1
ATOM 958 C CA . GLU A 1 119 ? 12.776 7.157 -21.661 1.00 97.56 119 GLU A CA 1
ATOM 959 C C . GLU A 1 119 ? 13.015 5.651 -21.836 1.00 97.56 119 GLU A C 1
ATOM 961 O O . GLU A 1 119 ? 13.804 5.246 -22.690 1.00 97.56 119 GLU A O 1
ATOM 966 N N . VAL A 1 120 ? 12.307 4.821 -21.061 1.00 98.31 120 VAL A N 1
ATOM 967 C CA . VAL A 1 120 ? 12.390 3.354 -21.148 1.00 98.31 120 VAL A CA 1
ATOM 968 C C . VAL A 1 120 ? 12.003 2.875 -22.545 1.00 98.31 120 VAL A C 1
ATOM 970 O O . VAL A 1 120 ? 12.782 2.161 -23.174 1.00 98.31 120 VAL A O 1
ATOM 973 N N . LEU A 1 121 ? 10.864 3.336 -23.069 1.00 98.25 121 LEU A N 1
ATOM 974 C CA . LEU A 1 121 ? 10.402 2.963 -24.405 1.00 98.25 121 LEU A CA 1
ATOM 975 C C . LEU A 1 121 ? 11.378 3.426 -25.495 1.00 98.25 121 LEU A C 1
ATOM 977 O O . LEU A 1 121 ? 11.684 2.684 -26.420 1.00 98.25 121 LEU A O 1
ATOM 981 N N . THR A 1 122 ? 11.922 4.638 -25.378 1.00 98.19 122 THR A N 1
ATOM 982 C CA . THR A 1 122 ? 12.911 5.152 -26.338 1.00 98.19 122 THR A CA 1
ATOM 983 C C . THR A 1 122 ? 14.185 4.305 -26.331 1.00 98.19 122 THR A C 1
ATOM 985 O O . THR A 1 122 ? 14.768 4.051 -27.383 1.00 98.19 122 THR A O 1
ATOM 988 N N . ARG A 1 123 ? 14.632 3.836 -25.159 1.00 98.06 123 ARG A N 1
ATOM 989 C CA . ARG A 1 123 ? 15.784 2.928 -25.041 1.00 98.06 123 ARG A CA 1
ATOM 990 C C . ARG A 1 123 ? 15.521 1.574 -25.691 1.00 98.06 123 ARG A C 1
ATOM 992 O O . ARG A 1 123 ? 16.401 1.082 -26.392 1.00 98.06 123 ARG A O 1
ATOM 999 N N . GLU A 1 124 ? 14.337 1.010 -25.480 1.00 98.06 124 GLU A N 1
ATOM 1000 C CA . GLU A 1 124 ? 13.907 -0.244 -26.107 1.00 98.06 124 GLU A CA 1
ATOM 1001 C C . GLU A 1 124 ? 13.871 -0.113 -27.634 1.00 98.06 124 GLU A C 1
ATOM 1003 O O . GLU A 1 124 ? 14.545 -0.863 -28.336 1.00 98.06 124 GLU A O 1
ATOM 1008 N N . LEU A 1 125 ? 13.204 0.921 -28.153 1.00 98.19 125 LEU A N 1
ATOM 1009 C CA . LEU A 1 125 ? 13.116 1.159 -29.595 1.00 98.19 125 LEU A CA 1
ATOM 1010 C C . LEU A 1 125 ? 14.487 1.386 -30.241 1.00 98.19 125 LEU A C 1
ATOM 1012 O O . LEU A 1 125 ? 14.737 0.898 -31.339 1.00 98.19 125 LEU A O 1
ATOM 1016 N N . ASN A 1 126 ? 15.400 2.093 -29.570 1.00 98.12 126 ASN A N 1
ATOM 1017 C CA . ASN A 1 126 ? 16.764 2.280 -30.071 1.00 98.12 126 ASN A CA 1
ATOM 1018 C C . ASN A 1 126 ? 17.567 0.972 -30.089 1.00 98.12 126 ASN A C 1
ATOM 1020 O O . ASN A 1 126 ? 18.389 0.769 -30.984 1.00 98.12 126 ASN A O 1
ATOM 1024 N N . PHE A 1 127 ? 17.345 0.091 -29.113 1.00 97.88 127 PHE A N 1
ATOM 1025 C CA . PHE A 1 127 ? 17.963 -1.231 -29.093 1.00 97.88 127 PHE A CA 1
ATOM 1026 C C . PHE A 1 127 ? 17.473 -2.085 -30.269 1.00 97.88 127 PHE A C 1
ATOM 1028 O O . PHE A 1 127 ? 18.291 -2.643 -31.006 1.00 97.88 127 PHE A O 1
ATOM 1035 N N . ASP A 1 128 ? 16.161 -2.120 -30.497 1.00 97.56 128 ASP A N 1
ATOM 1036 C CA . ASP A 1 128 ? 15.563 -2.866 -31.605 1.00 97.56 128 ASP A CA 1
ATOM 1037 C C . ASP A 1 128 ? 15.970 -2.299 -32.966 1.00 97.56 128 ASP A C 1
ATOM 1039 O O . ASP A 1 128 ? 16.323 -3.058 -33.872 1.00 97.56 128 ASP A O 1
ATOM 1043 N N . LEU A 1 129 ? 16.002 -0.969 -33.097 1.00 97.88 129 LEU A N 1
ATOM 1044 C CA . LEU A 1 129 ? 16.470 -0.293 -34.304 1.00 97.88 129 LEU A CA 1
ATOM 1045 C C . LEU A 1 129 ? 17.907 -0.696 -34.638 1.00 97.88 129 LEU A C 1
ATOM 1047 O O . LEU A 1 129 ? 18.188 -1.048 -35.781 1.00 97.88 129 LEU A O 1
ATOM 1051 N N . LYS A 1 130 ? 18.805 -0.697 -33.646 1.00 97.56 130 LYS A N 1
ATOM 1052 C CA . LYS A 1 130 ? 20.201 -1.097 -33.849 1.00 97.56 130 LYS A CA 1
ATOM 1053 C C . LYS A 1 130 ? 20.307 -2.554 -34.302 1.00 97.56 130 LYS A C 1
ATOM 1055 O O . LYS A 1 130 ? 20.997 -2.847 -35.271 1.00 97.56 130 LYS A O 1
ATOM 1060 N N . LYS A 1 131 ? 19.567 -3.460 -33.659 1.00 97.00 131 LYS A N 1
ATOM 1061 C CA . LYS A 1 131 ? 19.541 -4.880 -34.036 1.00 97.00 131 LYS A CA 1
ATOM 1062 C C . LYS A 1 131 ? 19.021 -5.089 -35.464 1.00 97.00 131 LYS A C 1
ATOM 1064 O O . LYS A 1 131 ? 19.542 -5.931 -36.199 1.00 97.00 131 LYS A O 1
ATOM 1069 N N . ALA A 1 132 ? 18.001 -4.330 -35.861 1.00 96.75 132 ALA A N 1
ATOM 1070 C CA . ALA A 1 132 ? 17.470 -4.358 -37.217 1.00 96.75 132 ALA A CA 1
ATOM 1071 C C . ALA A 1 132 ? 18.489 -3.821 -38.236 1.00 96.75 132 ALA A C 1
ATOM 1073 O O . ALA A 1 132 ? 18.682 -4.447 -39.274 1.00 96.75 132 ALA A O 1
ATOM 1074 N N . GLN A 1 133 ? 19.186 -2.724 -37.926 1.00 96.88 133 GLN A N 1
ATOM 1075 C CA . GLN A 1 133 ? 20.246 -2.159 -38.771 1.00 96.88 133 GLN A CA 1
ATOM 1076 C C . GLN A 1 133 ? 21.421 -3.126 -38.956 1.00 96.88 133 GLN A C 1
ATOM 1078 O O . GLN A 1 133 ? 21.849 -3.343 -40.088 1.00 96.88 133 GLN A O 1
ATOM 1083 N N . ASP A 1 134 ? 21.887 -3.766 -37.880 1.00 96.50 134 ASP A N 1
ATOM 1084 C CA . ASP A 1 134 ? 22.949 -4.778 -37.944 1.00 96.50 134 ASP A CA 1
ATOM 1085 C C . ASP A 1 134 ? 22.528 -5.966 -38.836 1.00 96.50 134 ASP A C 1
ATOM 1087 O O . ASP A 1 134 ? 23.318 -6.483 -39.625 1.00 96.50 134 ASP A O 1
ATOM 1091 N N . SER A 1 135 ? 21.251 -6.364 -38.766 1.00 95.25 135 SER A N 1
ATOM 1092 C CA . SER A 1 135 ? 20.694 -7.429 -39.612 1.00 95.25 135 SER A CA 1
ATOM 1093 C C . SER A 1 135 ? 20.597 -7.011 -41.083 1.00 95.25 135 SER A C 1
ATOM 1095 O O . SER A 1 135 ? 20.941 -7.797 -41.963 1.00 95.25 135 SER A O 1
ATOM 1097 N N . ILE A 1 136 ? 20.158 -5.777 -41.358 1.00 96.69 136 ILE A N 1
ATOM 1098 C CA . ILE A 1 136 ? 20.096 -5.215 -42.716 1.00 96.69 136 ILE A CA 1
ATOM 1099 C C . ILE A 1 136 ? 21.491 -5.183 -43.337 1.00 96.69 136 ILE A C 1
ATOM 1101 O O . ILE A 1 136 ? 21.650 -5.636 -44.464 1.00 96.69 136 ILE A O 1
ATOM 1105 N N . HIS A 1 137 ? 22.504 -4.740 -42.591 1.00 95.62 137 HIS A N 1
ATOM 1106 C CA . HIS A 1 137 ? 23.877 -4.667 -43.087 1.00 95.62 137 HIS A CA 1
ATOM 1107 C C . HIS A 1 137 ? 24.405 -6.032 -43.562 1.00 95.62 137 HIS A C 1
ATOM 1109 O O . HIS A 1 137 ? 24.985 -6.143 -44.642 1.00 95.62 137 HIS A O 1
ATOM 1115 N N . ILE A 1 138 ? 24.146 -7.095 -42.791 1.00 94.44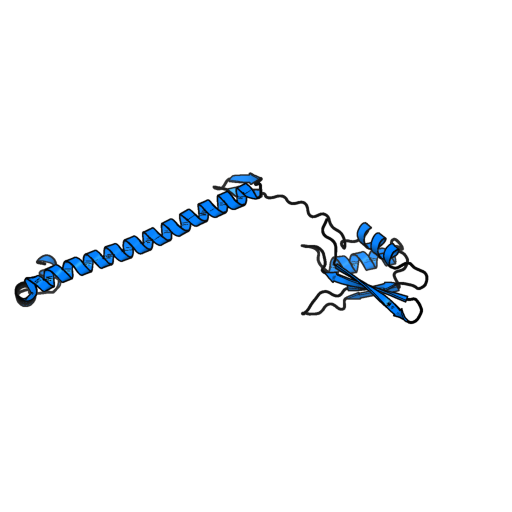 138 ILE A N 1
ATOM 1116 C CA . ILE A 1 138 ? 24.514 -8.466 -43.177 1.00 94.44 138 ILE A CA 1
ATOM 1117 C C . ILE A 1 138 ? 23.743 -8.904 -44.430 1.00 94.44 138 ILE A C 1
ATOM 1119 O O . ILE A 1 138 ? 24.328 -9.477 -45.350 1.00 94.44 138 ILE A O 1
ATOM 1123 N N . LEU A 1 139 ? 22.435 -8.637 -44.484 1.00 95.56 139 LEU A N 1
ATOM 1124 C CA . LEU A 1 139 ? 21.590 -9.014 -45.619 1.00 95.56 139 LEU A CA 1
ATOM 1125 C C . LEU A 1 139 ? 21.994 -8.298 -46.914 1.00 95.56 139 LEU A C 1
ATOM 1127 O O . LEU A 1 139 ? 21.992 -8.925 -47.970 1.00 95.56 139 LEU A O 1
ATOM 1131 N N . GLU A 1 140 ? 22.379 -7.023 -46.846 1.00 94.75 140 GLU A N 1
ATOM 1132 C CA . GLU A 1 140 ? 22.894 -6.265 -47.992 1.00 94.75 140 GLU A CA 1
ATOM 1133 C C . GLU A 1 140 ? 24.190 -6.878 -48.535 1.00 94.75 140 GLU A C 1
ATOM 1135 O O . GLU A 1 140 ? 24.313 -7.082 -49.745 1.00 94.75 140 GLU A O 1
ATOM 1140 N N . GLY A 1 141 ? 25.123 -7.255 -47.654 1.00 92.69 141 GLY A N 1
ATOM 1141 C CA . GLY A 1 141 ? 26.346 -7.959 -48.050 1.00 92.69 141 GLY A CA 1
ATOM 1142 C C . GLY A 1 141 ? 26.054 -9.300 -48.730 1.00 92.69 141 GLY A C 1
ATOM 1143 O O . GLY A 1 141 ? 26.602 -9.599 -49.793 1.00 92.69 141 GLY A O 1
ATOM 1144 N N . LEU A 1 142 ? 25.126 -10.086 -48.172 1.00 92.38 142 LEU A N 1
ATOM 1145 C CA . LEU A 1 142 ? 24.694 -11.355 -48.767 1.00 92.38 142 LEU A CA 1
ATOM 1146 C C . LEU A 1 142 ? 23.990 -11.162 -50.115 1.00 92.38 142 LEU A C 1
ATOM 1148 O O . LEU A 1 142 ? 24.177 -11.979 -51.017 1.00 92.38 142 LEU A O 1
ATOM 1152 N N . LEU A 1 143 ? 23.210 -10.092 -50.284 1.00 94.62 143 LEU A N 1
ATOM 1153 C CA . LEU A 1 143 ? 22.550 -9.772 -51.550 1.00 94.62 143 LEU A CA 1
ATOM 1154 C C . LEU A 1 143 ? 23.579 -9.482 -52.649 1.00 94.62 143 LEU A C 1
ATOM 1156 O O . LEU A 1 143 ? 23.482 -10.035 -53.745 1.00 94.62 143 LEU A O 1
ATOM 1160 N N . VAL A 1 144 ? 24.593 -8.663 -52.349 1.00 92.88 144 VAL A N 1
ATOM 1161 C CA . VAL A 1 144 ? 25.693 -8.378 -53.284 1.00 92.88 144 VAL A CA 1
ATOM 1162 C C . VAL A 1 144 ? 26.468 -9.653 -53.615 1.00 92.88 144 VAL A C 1
ATOM 1164 O O . VAL A 1 144 ? 26.740 -9.908 -54.789 1.00 92.88 144 VAL A O 1
ATOM 1167 N N . ALA A 1 145 ? 26.771 -10.483 -52.613 1.00 91.12 145 ALA A N 1
ATOM 1168 C CA . ALA A 1 145 ? 27.461 -11.753 -52.822 1.00 91.12 145 ALA A CA 1
ATOM 1169 C C . ALA A 1 145 ? 26.646 -12.720 -53.699 1.00 91.12 145 ALA A C 1
ATOM 1171 O O . ALA A 1 145 ? 27.199 -13.364 -54.585 1.00 91.12 145 ALA A O 1
ATOM 1172 N N . THR A 1 146 ? 25.327 -12.780 -53.501 1.00 91.81 146 THR A N 1
ATOM 1173 C CA . THR A 1 146 ? 24.426 -13.634 -54.292 1.00 91.81 146 THR A CA 1
ATOM 1174 C C . THR A 1 146 ? 24.360 -13.185 -55.752 1.00 91.81 146 THR A C 1
ATOM 1176 O O . THR A 1 146 ? 24.364 -14.024 -56.649 1.00 91.81 146 THR A O 1
ATOM 1179 N N . ASN A 1 147 ? 24.358 -11.875 -56.012 1.00 93.69 147 ASN A N 1
ATOM 1180 C CA . ASN A 1 147 ? 24.375 -11.341 -57.377 1.00 93.69 147 ASN A CA 1
ATOM 1181 C C . ASN A 1 147 ? 25.692 -11.624 -58.126 1.00 93.69 147 ASN A C 1
ATOM 1183 O O . ASN A 1 147 ? 25.689 -11.627 -59.353 1.00 93.69 147 ASN A O 1
ATOM 1187 N N . ASN A 1 148 ? 26.795 -11.875 -57.409 1.00 92.25 148 ASN A N 1
ATOM 1188 C CA . ASN A 1 148 ? 28.129 -12.133 -57.970 1.00 92.25 148 ASN A CA 1
ATOM 1189 C C . ASN A 1 148 ? 28.664 -13.517 -57.551 1.00 92.25 148 ASN A C 1
ATOM 1191 O O . ASN A 1 148 ? 29.851 -13.680 -57.262 1.00 92.25 148 ASN A O 1
ATOM 1195 N N . ILE A 1 149 ? 27.778 -14.514 -57.457 1.00 90.50 149 ILE A N 1
ATOM 1196 C CA . ILE A 1 149 ? 28.070 -15.780 -56.770 1.00 90.50 149 ILE A CA 1
ATOM 1197 C C . ILE A 1 149 ? 29.266 -16.542 -57.354 1.00 90.50 149 ILE A C 1
ATOM 1199 O O . ILE A 1 149 ? 30.074 -17.079 -56.596 1.00 90.50 149 ILE A O 1
ATOM 1203 N N . ASP A 1 150 ? 29.423 -16.554 -58.678 1.00 92.31 150 ASP A N 1
ATOM 1204 C CA . ASP A 1 150 ? 30.511 -17.278 -59.341 1.00 92.31 150 ASP A CA 1
ATOM 1205 C C . ASP A 1 150 ? 31.881 -16.653 -59.033 1.00 92.31 150 ASP A C 1
ATOM 1207 O O . ASP A 1 150 ? 32.832 -17.370 -58.703 1.00 92.31 150 ASP A O 1
ATOM 1211 N N . ASP A 1 151 ? 31.964 -15.318 -59.048 1.00 89.50 151 ASP A N 1
ATOM 1212 C CA . ASP A 1 151 ? 33.187 -14.565 -58.752 1.00 89.50 151 ASP A CA 1
ATOM 1213 C C . ASP A 1 151 ? 33.585 -14.699 -57.280 1.00 89.50 151 ASP A C 1
ATOM 1215 O O . ASP A 1 151 ? 34.754 -14.939 -56.962 1.00 89.50 151 ASP A O 1
ATOM 1219 N N . VAL A 1 152 ? 32.607 -14.621 -56.371 1.00 89.69 152 VAL A N 1
ATOM 1220 C CA . VAL A 1 152 ? 32.821 -14.823 -54.931 1.00 89.69 152 VAL A CA 1
ATOM 1221 C C . VAL A 1 152 ? 33.347 -16.236 -54.661 1.00 89.69 152 VAL A C 1
ATOM 1223 O O . VAL A 1 152 ? 34.336 -16.402 -53.943 1.00 89.69 152 VAL A O 1
ATOM 1226 N N . VAL A 1 153 ? 32.751 -17.269 -55.270 1.00 88.62 153 VAL A N 1
ATOM 1227 C CA . VAL A 1 153 ? 33.198 -18.664 -55.105 1.00 88.62 153 VAL A CA 1
ATOM 1228 C C . VAL A 1 153 ? 34.601 -18.877 -55.679 1.00 88.62 153 VAL A C 1
ATOM 1230 O O . VAL A 1 153 ? 35.418 -19.558 -55.050 1.00 88.62 153 VAL A O 1
ATOM 1233 N N . ALA A 1 154 ? 34.910 -18.304 -56.844 1.00 91.06 154 ALA A N 1
ATOM 1234 C CA . ALA A 1 154 ? 36.239 -18.392 -57.446 1.00 91.06 154 ALA A CA 1
ATOM 1235 C C . ALA A 1 154 ? 37.308 -17.725 -56.564 1.00 91.06 154 ALA A C 1
ATOM 1237 O O . ALA A 1 154 ? 38.366 -18.311 -56.310 1.00 91.06 154 ALA A O 1
ATOM 1238 N N . LEU A 1 155 ? 37.014 -16.534 -56.038 1.00 88.50 155 LEU A N 1
ATOM 1239 C CA . LEU A 1 155 ? 37.910 -15.781 -55.164 1.00 88.50 155 LEU A CA 1
ATOM 1240 C C . LEU A 1 155 ? 38.172 -16.516 -53.843 1.00 88.50 155 LEU A C 1
ATOM 1242 O O . LEU A 1 155 ? 39.333 -16.623 -53.432 1.00 88.50 155 LEU A O 1
ATOM 1246 N N . ILE A 1 156 ? 37.137 -17.097 -53.226 1.00 88.81 156 ILE A N 1
ATOM 1247 C CA . ILE A 1 156 ? 37.283 -17.926 -52.019 1.00 88.81 156 ILE A CA 1
ATOM 1248 C C . ILE A 1 156 ? 38.146 -19.162 -52.315 1.00 88.81 156 ILE A C 1
ATOM 1250 O O . ILE A 1 156 ? 39.118 -19.400 -51.602 1.00 88.81 156 ILE A O 1
ATOM 1254 N N . LYS A 1 157 ? 37.872 -19.909 -53.399 1.00 87.69 157 LYS A N 1
ATOM 1255 C CA . LYS A 1 157 ? 38.650 -21.111 -53.778 1.00 87.69 157 LYS A CA 1
ATOM 1256 C C . LYS A 1 157 ? 40.116 -20.816 -54.107 1.00 87.69 157 LYS A C 1
ATOM 1258 O O . LYS A 1 157 ? 40.965 -21.684 -53.924 1.00 87.69 157 LYS A O 1
ATOM 1263 N N . SER A 1 158 ? 40.407 -19.620 -54.618 1.00 89.69 158 SER A N 1
ATOM 1264 C CA . SER A 1 158 ? 41.770 -19.173 -54.941 1.00 89.69 158 SER A CA 1
ATOM 1265 C C . SER A 1 158 ? 42.566 -18.666 -53.730 1.00 89.69 158 SER A C 1
ATOM 1267 O O . SER A 1 158 ? 43.781 -18.483 -53.824 1.00 89.69 158 SER A O 1
ATOM 1269 N N . SER A 1 159 ? 41.902 -18.403 -52.601 1.00 91.44 159 SER A N 1
ATOM 1270 C CA . SER A 1 159 ? 42.534 -17.843 -51.405 1.00 91.44 159 SER A CA 1
ATOM 1271 C C . SER A 1 159 ? 43.130 -18.943 -50.524 1.00 91.44 159 SER A C 1
ATOM 1273 O O . SER A 1 159 ? 42.555 -20.012 -50.359 1.00 91.44 159 SER A O 1
ATOM 1275 N N . SER A 1 160 ? 44.303 -18.681 -49.943 1.00 86.62 160 SER A N 1
ATOM 1276 C CA . SER A 1 160 ? 45.065 -19.666 -49.161 1.00 86.62 160 SER A CA 1
ATOM 1277 C C . SER A 1 160 ? 44.554 -19.875 -47.729 1.00 86.62 160 SER A C 1
ATOM 1279 O O . SER A 1 160 ? 44.956 -20.838 -47.083 1.00 86.62 160 SER A O 1
ATOM 1281 N N . SER A 1 161 ? 43.724 -18.963 -47.212 1.00 87.88 161 SER A N 1
ATOM 1282 C CA . SER A 1 161 ? 43.097 -19.043 -45.886 1.00 87.88 161 SER A CA 1
ATOM 1283 C C . SER A 1 161 ? 41.866 -18.131 -45.783 1.00 87.88 161 SER A C 1
ATOM 1285 O O . SER A 1 161 ? 41.728 -17.181 -46.561 1.00 87.88 161 SER A O 1
ATOM 1287 N N . ASP A 1 162 ? 41.012 -18.381 -44.784 1.00 85.38 162 ASP A N 1
ATOM 1288 C CA . ASP A 1 162 ? 39.786 -17.608 -44.517 1.00 85.38 162 ASP A CA 1
ATOM 1289 C C . ASP A 1 162 ? 40.069 -16.117 -44.268 1.00 85.38 162 ASP A C 1
ATOM 1291 O O . ASP A 1 162 ? 39.357 -15.249 -44.769 1.00 85.38 162 ASP A O 1
ATOM 1295 N N . GLU A 1 163 ? 41.159 -15.793 -43.564 1.00 87.44 163 GLU A N 1
ATOM 1296 C CA . GLU A 1 163 ? 41.577 -14.405 -43.319 1.00 87.44 163 GLU A CA 1
ATOM 1297 C C . GLU A 1 163 ? 41.971 -13.670 -44.610 1.00 87.44 163 GLU A C 1
ATOM 1299 O O . GLU A 1 163 ? 41.706 -12.474 -44.756 1.00 87.44 163 GLU A O 1
ATOM 1304 N N . VAL A 1 164 ? 42.607 -14.371 -45.557 1.00 83.19 164 VAL A N 1
ATOM 1305 C CA . VAL A 1 164 ? 42.987 -13.798 -46.858 1.00 83.19 164 VAL A CA 1
ATOM 1306 C C . VAL A 1 164 ? 41.753 -13.603 -47.738 1.00 83.19 164 VAL A C 1
ATOM 1308 O O . VAL A 1 164 ? 41.677 -12.595 -48.439 1.00 83.19 164 VAL A O 1
ATOM 1311 N N . ALA A 1 165 ? 40.785 -14.522 -47.682 1.00 83.44 165 ALA A N 1
ATOM 1312 C CA . ALA A 1 165 ? 39.515 -14.392 -48.393 1.00 83.44 165 ALA A C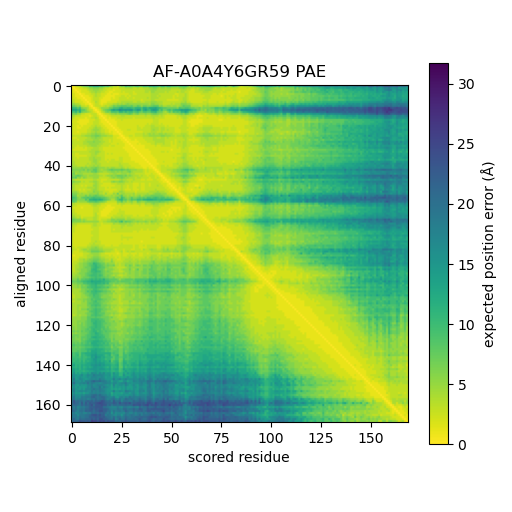A 1
ATOM 1313 C C . ALA A 1 165 ? 38.676 -13.225 -47.842 1.00 83.44 165 ALA A C 1
ATOM 1315 O O . ALA A 1 165 ? 38.230 -12.380 -48.611 1.00 83.44 165 ALA A O 1
ATOM 1316 N N . SER A 1 166 ? 38.545 -13.112 -46.515 1.00 84.94 166 SER A N 1
ATOM 1317 C CA . SER A 1 166 ? 37.764 -12.052 -45.862 1.00 84.94 166 SER A CA 1
ATOM 1318 C C . SER A 1 166 ? 38.297 -10.641 -46.113 1.00 84.94 166 SER A C 1
ATOM 1320 O O . SER A 1 166 ? 37.516 -9.702 -46.054 1.00 84.94 166 SER A O 1
ATOM 1322 N N . LYS A 1 167 ? 39.602 -10.461 -46.355 1.00 86.94 167 LYS A N 1
ATOM 1323 C CA . LYS A 1 167 ? 40.179 -9.145 -46.698 1.00 86.94 167 LYS A CA 1
ATOM 1324 C C . LYS A 1 167 ? 39.985 -8.747 -48.162 1.00 86.94 167 LYS A C 1
ATOM 1326 O O . LYS A 1 167 ? 40.212 -7.588 -48.496 1.00 86.94 167 LYS A O 1
ATOM 1331 N N . LYS A 1 168 ? 39.703 -9.714 -49.037 1.00 82.75 168 LYS A N 1
ATOM 1332 C CA . LYS A 1 168 ? 39.548 -9.508 -50.484 1.00 82.75 168 LYS A CA 1
ATOM 1333 C C . LYS A 1 168 ? 38.084 -9.333 -50.909 1.00 82.75 168 LYS A C 1
ATOM 1335 O O . LYS A 1 168 ? 37.864 -8.904 -52.039 1.00 82.75 168 LYS A O 1
ATOM 1340 N N . LEU A 1 169 ? 37.142 -9.705 -50.040 1.00 80.44 169 LEU A N 1
ATOM 1341 C CA . LEU A 1 169 ? 35.700 -9.451 -50.143 1.00 80.44 169 LEU A CA 1
ATOM 1342 C C . LEU A 1 169 ? 35.367 -8.067 -49.577 1.00 80.44 169 LEU A C 1
ATOM 1344 O O . LEU A 1 169 ? 34.471 -7.418 -50.154 1.00 80.44 169 LEU A O 1
#

Organism: Mycoplasmopsis synoviae (NCBI:txid2109)

Radius of gyration: 36.28 Å; Cα contacts (8 Å, |Δi|>4): 186; chains: 1; bounding box: 75×38×92 Å

Solvent-accessible surface area (backbone atoms only — not comparable to full-atom values): 9697 Å² total; per-residue (Å²): 113,38,61,41,46,71,47,80,45,81,47,83,87,73,24,38,31,42,37,33,53,43,71,28,88,98,59,57,68,66,60,42,55,52,43,51,53,48,32,46,75,68,59,75,43,67,44,68,66,47,80,45,81,72,49,60,96,91,45,54,33,40,37,37,35,36,33,70,92,51,60,65,68,60,42,48,54,49,43,36,74,77,34,69,44,39,42,80,77,82,88,78,57,66,46,71,57,92,89,38,83,40,82,48,54,75,66,54,53,51,52,54,50,52,54,50,51,52,52,53,51,51,53,51,51,51,52,51,50,50,55,50,50,58,51,48,55,54,51,52,53,49,50,56,45,62,77,40,44,70,61,52,51,50,52,48,72,73,35,94,43,72,73,60,29,65,74,73,107

Foldseek 3Di:
DFAFDWDWDQDPPQKIKIKTWGAGPPDDPVQQQVQVVVCVVVVVQPFFDDWDFPDDPVTTIIMTIGHHPDDVVVSVVSSCVRGRRPDDDDDFQWDQDVNDTDGDDPVRVVVSVVVVVVVVVVVVVVVVVVVVVVVVVVVVVVVVCVVVVVVLVVLVVPDPDPVRSVVVD